Protein AF-A0A935IE30-F1 (afdb_monomer_lite)

Radius of gyration: 13.79 Å; chains: 1; bounding box: 37×31×35 Å

pLDDT: mean 87.95, std 10.53, range [46.62, 97.88]

Sequence (93 aa):
MRLAFVTGMASVPWAACEELWAETARRARAAGHDVLASVYAWTPQAAPLQALADSGIGIARRPRSRLLRRSRVLMPLVDAFAPLREFAPTRCA

Secondary structure (DSSP, 8-state):
-EEEEE----SSS--HHHHHHHHHHHHHHHTT-EEEEEEE--SSPPHHHHHHHHTT-EEEEE---HHHHH-TTHHHHTTTTHHHHHHSPPPP-

Structure (mmCIF, N/CA/C/O backbone):
data_AF-A0A935IE30-F1
#
_entry.id   AF-A0A935IE30-F1
#
loop_
_atom_site.group_PDB
_atom_site.id
_atom_site.type_symbol
_atom_site.label_atom_id
_atom_site.label_alt_id
_atom_site.label_comp_id
_atom_site.label_asym_id
_atom_site.label_entity_id
_atom_site.label_seq_id
_atom_site.pdbx_PDB_ins_code
_atom_site.Cartn_x
_atom_site.Cartn_y
_atom_site.Cartn_z
_atom_site.occupancy
_atom_site.B_iso_or_equiv
_atom_site.auth_seq_id
_atom_site.auth_comp_id
_atom_site.auth_asym_id
_atom_site.auth_atom_id
_atom_site.pdbx_PDB_model_num
ATOM 1 N N . MET A 1 1 ? -12.487 -0.503 10.687 1.00 92.75 1 MET A N 1
ATOM 2 C CA . MET A 1 1 ? -12.987 -1.181 9.462 1.00 92.75 1 MET A CA 1
ATOM 3 C C . MET A 1 1 ? -11.799 -1.706 8.665 1.00 92.75 1 MET A C 1
ATOM 5 O O . MET A 1 1 ? -10.680 -1.335 8.994 1.00 92.75 1 MET A O 1
ATOM 9 N N . ARG A 1 2 ? -12.026 -2.546 7.648 1.00 93.62 2 ARG A N 1
ATOM 10 C CA . ARG A 1 2 ? -10.986 -2.984 6.704 1.00 93.62 2 ARG A CA 1
ATOM 11 C C . ARG A 1 2 ? -11.117 -2.199 5.400 1.00 93.62 2 ARG A C 1
ATOM 13 O O . ARG A 1 2 ? -12.189 -2.210 4.800 1.00 93.62 2 ARG A O 1
ATOM 20 N N . LEU A 1 3 ? -10.060 -1.506 4.984 1.00 95.25 3 LEU A N 1
ATOM 21 C CA . LEU A 1 3 ? -10.043 -0.649 3.794 1.00 95.25 3 LEU A CA 1
ATOM 22 C C . LEU A 1 3 ? -8.924 -1.073 2.841 1.00 95.25 3 LEU A C 1
ATOM 24 O O . LEU A 1 3 ? -7.767 -1.173 3.243 1.00 95.25 3 LEU A O 1
ATOM 28 N N . ALA A 1 4 ? -9.269 -1.321 1.578 1.00 95.81 4 ALA A N 1
ATOM 29 C CA . ALA A 1 4 ? -8.310 -1.721 0.556 1.00 95.81 4 ALA A CA 1
ATOM 30 C C . ALA A 1 4 ? -8.202 -0.661 -0.547 1.00 95.81 4 ALA A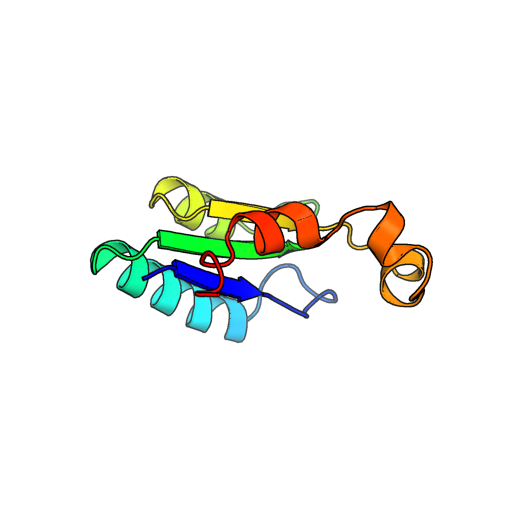 C 1
ATOM 32 O O . ALA A 1 4 ? -9.196 -0.331 -1.193 1.00 95.81 4 ALA A O 1
ATOM 33 N N . PHE A 1 5 ? -6.988 -0.177 -0.801 1.00 95.94 5 PHE A N 1
ATOM 34 C CA . PHE A 1 5 ? -6.671 0.695 -1.932 1.00 95.94 5 PHE A CA 1
ATOM 35 C C . PHE A 1 5 ? -6.028 -0.131 -3.041 1.00 95.94 5 PHE A C 1
ATOM 37 O O . PHE A 1 5 ? -5.026 -0.807 -2.821 1.00 95.94 5 PHE A O 1
ATOM 44 N N . VAL A 1 6 ? -6.596 -0.100 -4.245 1.00 94.44 6 VAL A N 1
ATOM 45 C CA . VAL A 1 6 ? -6.130 -0.915 -5.373 1.00 94.44 6 VAL A CA 1
ATOM 46 C C . VAL A 1 6 ? -5.765 0.007 -6.526 1.00 94.44 6 VAL A C 1
ATOM 48 O O . VAL A 1 6 ? -6.648 0.570 -7.167 1.00 94.44 6 VAL A O 1
ATOM 51 N N . THR A 1 7 ? -4.472 0.144 -6.832 1.00 91.19 7 THR A N 1
ATOM 52 C CA . THR A 1 7 ? -4.071 0.899 -8.029 1.00 91.19 7 THR A CA 1
ATOM 53 C C . THR A 1 7 ? -4.227 0.038 -9.281 1.00 91.19 7 THR A C 1
ATOM 55 O O . THR A 1 7 ? -3.756 -1.104 -9.355 1.00 91.19 7 THR A O 1
ATOM 58 N N . GLY A 1 8 ? -4.908 0.590 -10.284 1.00 87.88 8 GLY A N 1
ATOM 59 C CA . GLY A 1 8 ? -4.950 0.052 -11.643 1.00 87.88 8 GLY A CA 1
ATOM 60 C C . GLY A 1 8 ? -3.786 0.535 -12.514 1.00 87.88 8 GLY A C 1
ATOM 61 O O . GLY A 1 8 ? -3.589 0.007 -13.616 1.00 87.88 8 GLY A O 1
ATOM 62 N N . MET A 1 9 ? -3.003 1.502 -12.026 1.00 84.69 9 MET A N 1
ATOM 63 C CA . MET A 1 9 ? -1.957 2.177 -12.780 1.00 84.69 9 MET A CA 1
ATOM 64 C C . MET A 1 9 ? -0.725 1.290 -12.930 1.00 84.69 9 MET A C 1
ATOM 66 O O . MET A 1 9 ? -0.102 0.876 -11.961 1.00 84.69 9 MET A O 1
ATOM 70 N N . ALA A 1 10 ? -0.375 0.985 -14.175 1.00 86.00 10 ALA A N 1
ATOM 71 C CA . ALA A 1 10 ? 0.747 0.103 -14.502 1.00 86.00 10 ALA A CA 1
ATOM 72 C C . ALA A 1 10 ? 1.762 0.738 -15.465 1.00 86.00 10 ALA A C 1
ATOM 74 O O . ALA A 1 10 ? 2.705 0.065 -15.883 1.00 86.00 10 ALA A O 1
ATOM 75 N N . SER A 1 11 ? 1.544 1.998 -15.851 1.00 86.38 11 SER A N 1
ATOM 76 C CA . SER A 1 11 ? 2.419 2.774 -16.736 1.00 86.38 11 SER A CA 1
ATOM 77 C C . SER A 1 11 ? 3.545 3.469 -15.978 1.00 86.38 11 SER A C 1
ATOM 79 O O . SER A 1 11 ? 4.658 3.518 -16.492 1.00 86.38 11 SER A O 1
ATOM 81 N N . VAL A 1 12 ? 3.281 3.936 -14.755 1.00 88.38 12 VAL A N 1
ATOM 82 C CA . VAL A 1 12 ? 4.259 4.589 -13.875 1.00 88.38 12 VAL A CA 1
ATOM 83 C C . VAL A 1 12 ? 4.174 4.021 -12.451 1.00 88.38 12 VAL A C 1
ATOM 85 O O . VAL A 1 12 ? 3.111 3.528 -12.065 1.00 88.38 12 VAL A O 1
ATOM 88 N N . PRO A 1 13 ? 5.279 4.041 -11.681 1.00 88.94 13 PRO A N 1
ATOM 89 C CA . PRO A 1 13 ? 5.321 3.477 -10.331 1.00 88.94 13 PRO A CA 1
ATOM 90 C C . PRO A 1 13 ? 4.539 4.285 -9.291 1.00 88.94 13 PRO A C 1
ATOM 92 O O . PRO A 1 13 ? 4.157 3.724 -8.265 1.00 88.94 13 PRO A O 1
ATOM 95 N N . TRP A 1 14 ? 4.325 5.579 -9.541 1.00 93.50 14 TRP A N 1
ATOM 96 C CA . TRP A 1 14 ? 3.670 6.505 -8.624 1.00 93.50 14 TRP A CA 1
ATOM 97 C C . TRP A 1 14 ? 3.181 7.750 -9.377 1.00 93.50 14 TRP A C 1
ATOM 99 O O . TRP A 1 14 ? 3.896 8.237 -10.256 1.00 93.50 14 TRP A O 1
ATOM 109 N N . ALA A 1 15 ? 1.991 8.260 -9.058 1.00 92.00 15 ALA A N 1
ATOM 110 C CA . ALA A 1 15 ? 1.434 9.480 -9.642 1.00 92.00 15 ALA A CA 1
ATOM 111 C C . ALA A 1 15 ? 0.560 10.246 -8.632 1.00 92.00 15 ALA A C 1
ATOM 113 O O . ALA A 1 15 ? 0.441 9.871 -7.469 1.00 92.00 15 ALA A O 1
ATOM 114 N N . ALA A 1 16 ? -0.073 11.335 -9.078 1.00 92.88 16 ALA A N 1
ATOM 115 C CA . ALA A 1 16 ? -0.872 12.201 -8.211 1.00 92.88 16 ALA A CA 1
ATOM 116 C C . ALA A 1 16 ? -2.041 11.472 -7.520 1.00 92.88 16 ALA A C 1
ATOM 118 O O . ALA A 1 16 ? -2.350 11.764 -6.368 1.00 92.88 16 ALA A O 1
ATOM 119 N N . CYS A 1 17 ? -2.685 10.500 -8.177 1.00 93.50 17 CYS A N 1
ATOM 120 C CA . CYS A 1 17 ? -3.720 9.708 -7.509 1.00 93.50 17 CYS A CA 1
ATOM 121 C C . CYS A 1 17 ? -3.145 8.777 -6.438 1.00 93.50 17 CYS A C 1
ATOM 123 O O . CYS A 1 17 ? -3.822 8.531 -5.440 1.00 93.50 17 CYS A O 1
ATOM 125 N N . GLU A 1 18 ? -1.911 8.294 -6.611 1.00 95.62 18 GLU A N 1
ATOM 126 C CA . GLU A 1 18 ? -1.199 7.543 -5.584 1.00 95.62 18 GLU A CA 1
ATOM 127 C C . GLU A 1 18 ? -0.915 8.378 -4.342 1.00 95.62 18 GLU A C 1
ATOM 129 O O . GLU A 1 18 ? -1.164 7.899 -3.238 1.00 95.62 18 GLU A O 1
ATOM 134 N N . GLU A 1 19 ? -0.531 9.644 -4.505 1.00 96.06 19 GLU A N 1
ATOM 135 C CA . GLU A 1 19 ? -0.387 10.572 -3.375 1.00 96.06 19 GLU A CA 1
ATOM 136 C C . GLU A 1 19 ? -1.702 10.750 -2.601 1.00 96.06 19 GLU A C 1
ATOM 138 O O . GLU A 1 19 ? -1.735 10.669 -1.369 1.00 96.06 19 GLU A O 1
ATOM 143 N N . LEU A 1 20 ? -2.815 10.934 -3.320 1.00 96.25 20 LEU A N 1
ATOM 144 C CA . LEU A 1 20 ? -4.128 11.152 -2.707 1.00 96.25 20 LEU A CA 1
ATOM 145 C C . LEU A 1 20 ? -4.607 9.941 -1.901 1.00 96.25 20 LEU A C 1
ATOM 147 O O . LEU A 1 20 ? -5.065 10.089 -0.760 1.00 96.25 20 LEU A O 1
ATOM 151 N N . TRP A 1 21 ? -4.509 8.733 -2.466 1.00 96.25 21 TRP A N 1
ATOM 152 C CA . TRP A 1 21 ? -4.926 7.549 -1.721 1.00 96.25 21 TRP A CA 1
ATOM 153 C C . TRP A 1 21 ? -3.933 7.200 -0.611 1.00 96.25 21 TRP A C 1
ATOM 155 O O . TRP A 1 21 ? -4.371 6.716 0.428 1.00 96.25 21 TRP A O 1
ATOM 165 N N . ALA A 1 22 ? -2.638 7.495 -0.764 1.00 97.25 22 ALA A N 1
ATOM 166 C CA . ALA A 1 22 ? -1.632 7.278 0.276 1.00 97.25 22 ALA A CA 1
ATOM 167 C C . ALA A 1 22 ? -1.890 8.137 1.523 1.00 97.25 22 ALA A C 1
ATOM 169 O O . ALA A 1 22 ? -1.845 7.631 2.645 1.00 97.25 22 ALA A O 1
ATOM 170 N N . GLU A 1 23 ? -2.214 9.420 1.344 1.00 97.50 23 GLU A N 1
ATOM 171 C CA . GLU A 1 23 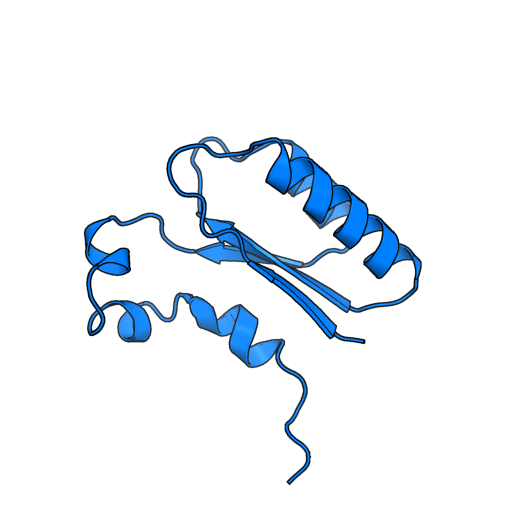? -2.639 10.299 2.442 1.00 97.50 23 GLU A CA 1
ATOM 172 C C . GLU A 1 23 ? -3.918 9.773 3.105 1.00 97.50 23 GLU A C 1
ATOM 174 O O . GLU A 1 23 ? -4.000 9.673 4.331 1.00 97.50 23 GLU A O 1
ATOM 179 N N . THR A 1 24 ? -4.901 9.364 2.301 1.00 97.56 24 THR A N 1
ATOM 180 C CA . THR A 1 24 ? -6.155 8.796 2.816 1.00 97.56 24 THR A CA 1
ATOM 181 C C . THR A 1 24 ? -5.907 7.504 3.603 1.00 97.56 24 THR A C 1
ATOM 183 O O . THR A 1 24 ? -6.482 7.312 4.674 1.00 97.56 24 THR A O 1
ATOM 186 N N . ALA A 1 25 ? -5.014 6.639 3.121 1.00 97.88 25 ALA A N 1
ATOM 187 C CA . ALA A 1 25 ? -4.624 5.397 3.775 1.00 97.88 25 ALA A CA 1
ATOM 188 C C . ALA A 1 25 ? -3.948 5.655 5.128 1.00 97.88 25 ALA A C 1
ATOM 190 O O . ALA A 1 25 ? -4.287 4.994 6.111 1.00 97.88 25 ALA A O 1
ATOM 191 N N . ARG A 1 26 ? -3.063 6.659 5.208 1.00 97.81 26 ARG A N 1
ATOM 192 C CA . ARG A 1 26 ? -2.449 7.089 6.475 1.00 97.81 26 ARG A CA 1
ATOM 193 C C . ARG A 1 26 ? -3.493 7.579 7.472 1.00 97.81 26 ARG A C 1
ATOM 195 O O . ARG A 1 26 ? -3.484 7.138 8.618 1.00 97.81 26 ARG A O 1
ATOM 202 N N . ARG A 1 27 ? -4.434 8.424 7.039 1.00 97.81 27 ARG A N 1
ATOM 203 C CA . ARG A 1 27 ? -5.530 8.905 7.902 1.00 97.81 27 ARG A CA 1
ATOM 204 C C . ARG A 1 27 ? -6.422 7.768 8.387 1.00 97.81 27 ARG A C 1
ATOM 206 O O . ARG A 1 27 ? -6.741 7.707 9.569 1.00 97.81 27 ARG A O 1
ATOM 213 N N . ALA A 1 28 ? -6.779 6.845 7.499 1.00 97.44 28 ALA A N 1
ATOM 214 C CA . ALA A 1 28 ? -7.556 5.666 7.855 1.00 97.44 28 ALA A CA 1
ATOM 215 C C . ALA A 1 28 ? -6.824 4.789 8.881 1.00 97.44 28 ALA A C 1
ATOM 217 O O . ALA A 1 28 ? -7.432 4.351 9.858 1.00 97.44 28 ALA A O 1
ATOM 218 N N . ARG A 1 29 ? -5.516 4.572 8.698 1.00 97.69 29 ARG A N 1
ATOM 219 C CA . ARG A 1 29 ? -4.704 3.807 9.648 1.00 97.69 29 ARG A CA 1
ATOM 220 C C . ARG A 1 29 ? -4.626 4.501 11.008 1.00 97.69 29 ARG A C 1
ATOM 222 O O . ARG A 1 29 ? -4.840 3.847 12.025 1.00 97.69 29 ARG A O 1
ATOM 229 N N . ALA A 1 30 ? -4.404 5.815 11.026 1.00 97.12 30 ALA A N 1
ATOM 230 C CA . ALA A 1 30 ? -4.393 6.623 12.248 1.00 97.12 30 ALA A CA 1
ATOM 231 C C . ALA A 1 30 ? -5.747 6.617 12.984 1.00 97.12 30 ALA A C 1
ATOM 233 O O . ALA A 1 30 ? -5.781 6.651 14.209 1.00 97.12 30 ALA A O 1
ATOM 234 N N . ALA A 1 31 ? -6.860 6.497 12.254 1.00 97.31 31 ALA A N 1
ATOM 235 C CA . ALA A 1 31 ? -8.202 6.337 12.816 1.00 97.31 31 ALA A CA 1
ATOM 236 C C . ALA A 1 31 ? -8.502 4.909 13.334 1.00 97.31 31 ALA A C 1
ATOM 238 O O . ALA A 1 31 ? -9.649 4.592 13.652 1.00 97.31 31 ALA A O 1
ATOM 239 N N . GLY A 1 32 ? -7.504 4.020 13.393 1.00 97.06 32 GLY A N 1
ATOM 240 C CA . GLY A 1 32 ? -7.656 2.654 13.903 1.00 97.06 32 GLY A CA 1
ATOM 241 C C . GLY A 1 32 ? -8.298 1.683 12.910 1.00 97.06 32 GLY A C 1
ATOM 242 O O . GLY A 1 32 ? -8.869 0.668 13.308 1.00 97.06 32 GLY A O 1
ATOM 243 N N . HIS A 1 33 ? -8.271 1.984 11.609 1.00 96.06 33 HIS A N 1
ATOM 244 C CA . HIS A 1 33 ? -8.685 1.028 10.585 1.00 96.06 33 HIS A CA 1
ATOM 245 C C . HIS A 1 33 ? -7.527 0.109 10.174 1.00 96.06 33 HIS A C 1
ATOM 247 O O . HIS A 1 33 ? -6.351 0.486 10.199 1.00 96.06 33 HIS A O 1
ATOM 253 N N . ASP A 1 34 ? -7.872 -1.103 9.749 1.00 95.94 34 ASP A N 1
ATOM 254 C CA . ASP A 1 34 ? -6.943 -1.970 9.038 1.00 95.94 34 ASP A CA 1
ATOM 255 C C . ASP A 1 34 ? -6.929 -1.546 7.579 1.00 95.94 34 ASP A C 1
ATOM 257 O O . ASP A 1 34 ? -7.984 -1.385 6.956 1.00 95.94 34 ASP A O 1
ATOM 261 N N . VAL A 1 35 ? -5.732 -1.340 7.038 1.00 97.44 35 VAL A N 1
ATOM 262 C CA . VAL A 1 35 ? -5.550 -0.785 5.699 1.00 97.44 35 VAL A CA 1
ATOM 263 C C . VAL A 1 35 ? -4.586 -1.655 4.909 1.00 97.44 35 VAL A C 1
ATOM 265 O O . VAL A 1 35 ? -3.506 -2.000 5.391 1.00 97.44 35 VAL A O 1
ATOM 268 N N . LEU A 1 36 ? -4.975 -1.976 3.678 1.00 97.38 36 LEU A N 1
ATOM 269 C CA . LEU A 1 36 ? -4.170 -2.717 2.716 1.00 97.38 36 LEU A CA 1
ATOM 270 C C . LEU A 1 36 ? -4.060 -1.909 1.418 1.00 97.38 36 LEU A C 1
ATOM 272 O O . LEU A 1 36 ? -5.068 -1.515 0.836 1.00 97.38 36 LEU A O 1
ATOM 276 N N . ALA A 1 37 ? -2.847 -1.692 0.924 1.00 96.62 37 ALA A N 1
ATOM 277 C CA . ALA A 1 37 ? -2.605 -1.156 -0.408 1.00 96.62 37 ALA A CA 1
ATOM 278 C C . ALA A 1 37 ? -2.147 -2.283 -1.335 1.00 96.62 37 ALA A C 1
ATOM 280 O O . ALA A 1 37 ? -1.148 -2.956 -1.086 1.00 96.62 37 ALA A O 1
ATOM 281 N N . SER A 1 38 ? -2.877 -2.497 -2.424 1.00 95.25 38 SER A N 1
ATOM 282 C CA . SER A 1 38 ? -2.551 -3.482 -3.443 1.00 95.25 38 SER A CA 1
ATOM 283 C C . SER A 1 38 ? -2.024 -2.769 -4.688 1.00 95.25 38 SER A C 1
ATOM 285 O O . SER A 1 38 ? -2.776 -2.121 -5.428 1.00 95.25 38 SER A O 1
ATOM 287 N N . VAL A 1 39 ? -0.724 -2.907 -4.936 1.00 94.19 39 VAL A N 1
ATOM 288 C CA . VAL A 1 39 ? 0.039 -2.185 -5.968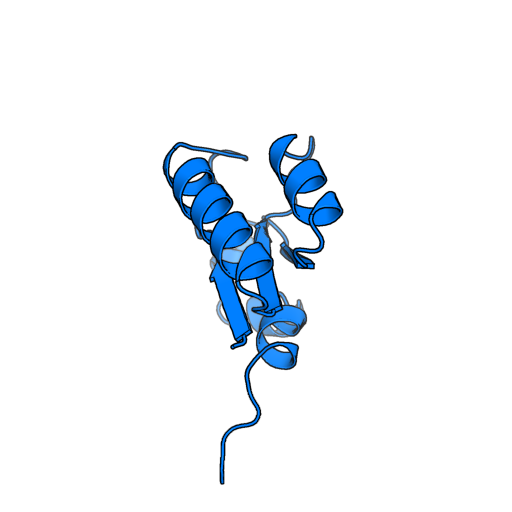 1.00 94.19 39 VAL A CA 1
ATOM 289 C C . VAL A 1 39 ? 0.763 -3.156 -6.892 1.00 94.19 39 VAL A C 1
ATOM 291 O O . VAL A 1 39 ? 0.909 -4.334 -6.574 1.00 94.19 39 VAL A O 1
ATOM 294 N N . TYR A 1 40 ? 1.219 -2.702 -8.059 1.00 92.56 40 TYR A N 1
ATOM 295 C CA . TYR A 1 40 ? 2.082 -3.542 -8.891 1.00 92.56 40 TYR A CA 1
ATOM 296 C C . TYR A 1 40 ? 3.505 -3.605 -8.326 1.00 92.56 40 TYR A C 1
ATOM 298 O O . TYR A 1 40 ? 4.005 -2.639 -7.752 1.00 92.56 40 TYR A O 1
ATOM 306 N N . ALA A 1 41 ? 4.167 -4.743 -8.518 1.00 90.25 41 ALA A N 1
ATOM 307 C CA . ALA A 1 41 ? 5.583 -4.914 -8.240 1.00 90.25 41 ALA A CA 1
ATOM 308 C C . ALA A 1 41 ? 6.398 -4.113 -9.269 1.00 90.25 41 ALA A C 1
ATOM 310 O O . ALA A 1 41 ? 6.502 -4.497 -10.438 1.00 90.25 41 ALA A O 1
ATOM 311 N N . TRP A 1 42 ? 6.927 -2.975 -8.827 1.00 90.00 42 TRP A N 1
ATOM 312 C CA . TRP A 1 42 ? 7.827 -2.121 -9.593 1.00 90.00 42 TRP A CA 1
ATOM 313 C C . TRP A 1 42 ? 9.277 -2.350 -9.176 1.00 90.00 42 TRP A C 1
ATOM 315 O O . TRP A 1 42 ? 9.568 -2.578 -8.002 1.00 90.00 42 TRP A O 1
ATOM 325 N N . THR A 1 43 ? 10.181 -2.252 -10.147 1.00 88.31 43 THR A N 1
ATOM 326 C CA . THR A 1 43 ? 11.629 -2.246 -9.931 1.00 88.31 43 THR A CA 1
ATOM 327 C C . THR A 1 43 ? 12.197 -1.058 -10.713 1.00 88.31 43 THR A C 1
ATOM 329 O O . THR A 1 43 ? 12.083 -1.066 -11.940 1.00 88.31 43 THR A O 1
ATOM 332 N N . PRO A 1 44 ? 12.751 -0.027 -10.047 1.00 87.50 44 PRO A N 1
ATOM 333 C CA . PRO A 1 44 ? 12.831 0.144 -8.591 1.00 87.50 44 PRO A CA 1
ATOM 334 C C . PRO A 1 44 ? 11.455 0.370 -7.932 1.00 87.50 44 PRO A C 1
ATOM 336 O O . PRO A 1 44 ? 10.491 0.766 -8.589 1.00 87.50 44 PRO A O 1
ATOM 339 N N . GLN A 1 45 ? 11.359 0.096 -6.628 1.00 87.69 45 GLN A N 1
ATOM 340 C CA . GLN A 1 45 ? 10.149 0.365 -5.845 1.00 87.69 45 GLN A CA 1
ATOM 341 C C . GLN A 1 45 ? 9.949 1.879 -5.669 1.00 87.69 45 GLN A C 1
ATOM 343 O O . GLN A 1 45 ? 10.912 2.614 -5.467 1.00 87.69 45 GLN A O 1
ATOM 348 N N . ALA A 1 46 ? 8.695 2.343 -5.692 1.00 89.06 46 ALA A N 1
ATOM 349 C CA . ALA A 1 46 ? 8.369 3.725 -5.348 1.00 89.06 46 ALA A CA 1
ATOM 350 C C . ALA A 1 46 ? 8.685 4.000 -3.867 1.00 89.06 46 ALA A C 1
ATOM 352 O O . ALA A 1 46 ? 8.187 3.292 -2.989 1.00 89.06 46 ALA A O 1
ATOM 353 N N . ALA A 1 47 ? 9.477 5.039 -3.589 1.00 90.00 47 ALA A N 1
ATOM 354 C CA . ALA A 1 47 ? 9.889 5.398 -2.230 1.00 90.00 47 ALA A CA 1
ATOM 355 C C . ALA A 1 47 ? 8.714 5.543 -1.231 1.00 90.00 47 ALA A C 1
ATOM 357 O O . ALA A 1 47 ? 8.823 4.997 -0.130 1.00 90.00 47 ALA A O 1
ATOM 358 N N . PRO A 1 48 ? 7.559 6.147 -1.596 1.00 94.19 48 PRO A N 1
ATOM 359 C CA . PRO A 1 48 ? 6.431 6.288 -0.669 1.00 94.19 48 PRO A CA 1
ATOM 360 C C . PRO A 1 48 ? 5.848 4.962 -0.164 1.00 94.19 48 PRO A C 1
ATOM 362 O O . PRO A 1 48 ? 5.281 4.917 0.924 1.00 94.19 48 PRO A O 1
ATOM 365 N N . LEU A 1 49 ? 6.007 3.859 -0.906 1.00 94.44 49 LEU A N 1
ATOM 366 C CA . LEU A 1 49 ? 5.491 2.553 -0.480 1.00 94.44 49 LEU A CA 1
ATOM 367 C C . LEU A 1 49 ? 6.188 2.024 0.773 1.00 94.44 49 LEU A C 1
ATOM 369 O O . LEU A 1 49 ? 5.546 1.329 1.558 1.00 94.44 49 LEU A O 1
ATOM 373 N N . GLN A 1 50 ? 7.472 2.343 0.963 1.00 93.56 50 GLN A N 1
ATOM 374 C CA . GLN A 1 50 ? 8.182 1.937 2.173 1.00 93.56 50 GLN A CA 1
ATOM 375 C C . GLN A 1 50 ? 7.659 2.716 3.381 1.00 93.56 50 GLN A C 1
ATOM 377 O O . GLN A 1 50 ? 7.262 2.105 4.363 1.00 93.56 50 GLN A O 1
ATOM 382 N N . ALA A 1 51 ? 7.515 4.039 3.254 1.00 94.44 51 ALA A N 1
ATOM 383 C CA . ALA A 1 51 ? 6.953 4.877 4.312 1.00 94.44 51 ALA A CA 1
ATOM 384 C C . ALA A 1 51 ? 5.522 4.459 4.707 1.00 94.44 51 ALA A C 1
ATOM 386 O O . ALA A 1 51 ? 5.159 4.492 5.882 1.00 94.44 51 ALA A O 1
ATOM 387 N N . LEU A 1 52 ? 4.701 4.024 3.741 1.00 95.81 52 LEU A N 1
ATOM 388 C CA . LEU A 1 52 ? 3.378 3.467 4.034 1.00 95.81 52 LEU A CA 1
ATOM 389 C C . LEU A 1 52 ? 3.473 2.150 4.815 1.00 95.81 52 LEU A C 1
ATOM 391 O O . LEU A 1 52 ? 2.763 1.993 5.810 1.00 95.81 52 LEU A O 1
ATOM 395 N N . ALA A 1 53 ? 4.356 1.234 4.409 1.00 95.94 53 ALA A N 1
ATOM 396 C CA . ALA A 1 53 ? 4.582 -0.015 5.135 1.00 95.94 53 ALA A CA 1
ATOM 397 C C . ALA A 1 53 ? 5.037 0.242 6.581 1.00 95.94 53 ALA A C 1
ATOM 399 O O . ALA A 1 53 ? 4.481 -0.340 7.512 1.00 95.94 53 ALA A O 1
ATOM 400 N N . ASP A 1 54 ? 5.967 1.180 6.769 1.00 95.25 54 ASP A N 1
ATOM 401 C CA . ASP A 1 54 ? 6.501 1.563 8.080 1.00 95.25 54 ASP A CA 1
ATOM 402 C C . ASP A 1 54 ? 5.421 2.192 8.982 1.00 95.25 54 ASP A C 1
ATOM 404 O O . ASP A 1 54 ? 5.465 2.055 10.202 1.00 95.25 54 ASP A O 1
ATOM 408 N N . SER A 1 55 ? 4.387 2.811 8.395 1.00 94.44 55 SER A N 1
ATOM 409 C CA . SER A 1 55 ? 3.206 3.311 9.122 1.00 94.44 55 SER A CA 1
ATOM 410 C C . SER A 1 55 ? 2.189 2.219 9.506 1.00 94.44 55 SER A C 1
ATOM 412 O O . SER A 1 55 ? 1.110 2.511 10.029 1.00 94.44 55 SER A O 1
ATOM 414 N N . GLY A 1 56 ? 2.511 0.947 9.250 1.00 95.38 56 GLY A N 1
ATOM 415 C CA . GLY A 1 56 ? 1.672 -0.205 9.578 1.00 95.38 56 GLY A CA 1
ATOM 416 C C . GLY A 1 56 ? 0.555 -0.479 8.568 1.00 95.38 56 GLY A C 1
ATOM 417 O O . GLY A 1 56 ? -0.409 -1.166 8.908 1.00 95.38 56 GLY A O 1
ATOM 418 N N . ILE A 1 57 ? 0.655 0.059 7.349 1.00 97.44 57 ILE A N 1
ATOM 419 C CA . ILE A 1 57 ? -0.252 -0.259 6.239 1.00 97.44 57 ILE A CA 1
ATOM 420 C C . ILE A 1 57 ? 0.279 -1.502 5.519 1.00 97.44 57 ILE A C 1
ATOM 422 O O . ILE A 1 57 ? 1.436 -1.544 5.105 1.00 97.44 57 ILE A O 1
ATOM 426 N N . GLY A 1 58 ? -0.566 -2.514 5.321 1.00 96.50 58 GLY A N 1
ATO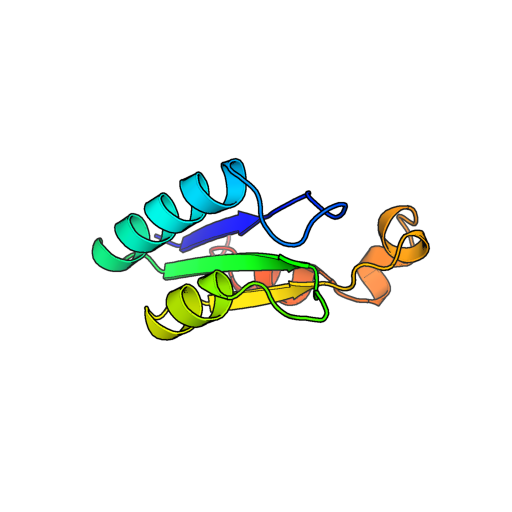M 427 C CA . GLY A 1 58 ? -0.177 -3.703 4.564 1.00 96.50 58 GLY A CA 1
ATOM 428 C C . GLY A 1 58 ? 0.066 -3.365 3.091 1.00 96.50 58 GLY A C 1
ATOM 429 O O . GLY A 1 58 ? -0.743 -2.668 2.481 1.00 96.50 58 GLY A O 1
ATOM 430 N N . ILE A 1 59 ? 1.138 -3.888 2.488 1.00 96.12 59 ILE A N 1
ATOM 431 C CA . ILE A 1 59 ? 1.443 -3.691 1.061 1.00 96.12 59 ILE A CA 1
ATOM 432 C C . ILE A 1 59 ? 1.405 -5.034 0.325 1.00 96.12 59 ILE A C 1
ATOM 434 O O . ILE A 1 59 ? 2.326 -5.844 0.429 1.00 96.12 59 ILE A O 1
ATOM 438 N N . ALA A 1 60 ? 0.363 -5.254 -0.475 1.00 94.75 60 ALA A N 1
ATOM 439 C CA . ALA A 1 60 ? 0.250 -6.398 -1.375 1.00 94.75 60 ALA A CA 1
ATOM 440 C C . ALA A 1 60 ? 0.801 -6.038 -2.761 1.00 94.75 60 ALA A C 1
ATOM 442 O O . ALA A 1 60 ? 0.303 -5.127 -3.425 1.00 94.75 60 ALA A O 1
ATOM 443 N N . ARG A 1 61 ? 1.815 -6.769 -3.228 1.00 92.19 61 ARG A N 1
ATOM 444 C CA . ARG A 1 61 ? 2.438 -6.535 -4.538 1.00 92.19 61 ARG A CA 1
ATOM 445 C C . ARG A 1 61 ? 1.918 -7.537 -5.566 1.00 92.19 61 ARG A C 1
ATOM 447 O O . ARG A 1 61 ? 1.934 -8.738 -5.325 1.00 92.19 61 ARG A O 1
ATOM 454 N N . ARG A 1 62 ? 1.489 -7.042 -6.727 1.00 90.38 62 ARG A N 1
ATOM 455 C CA . ARG A 1 62 ? 0.952 -7.848 -7.833 1.00 90.38 62 ARG A CA 1
ATOM 456 C C . ARG A 1 62 ? 1.886 -7.847 -9.041 1.00 90.38 62 ARG A C 1
ATOM 458 O O . ARG A 1 62 ? 2.495 -6.817 -9.336 1.00 90.38 62 ARG A O 1
ATOM 465 N N . PRO A 1 63 ? 1.963 -8.940 -9.813 1.00 87.94 63 PRO A N 1
ATOM 466 C CA . PRO A 1 63 ? 2.779 -8.973 -11.020 1.00 87.94 63 PRO A CA 1
ATOM 467 C C . PRO A 1 63 ? 2.294 -7.956 -12.069 1.00 87.94 63 PRO A C 1
ATOM 469 O O . PRO A 1 63 ? 1.100 -7.823 -12.337 1.00 87.94 63 PRO A O 1
ATOM 472 N N . ARG A 1 64 ? 3.239 -7.252 -12.711 1.00 86.50 64 ARG A N 1
ATOM 473 C CA . ARG A 1 64 ? 2.983 -6.241 -13.763 1.00 86.50 64 ARG A CA 1
ATOM 474 C C . ARG A 1 64 ? 2.933 -6.832 -15.184 1.00 86.50 64 ARG A C 1
ATOM 476 O O . ARG A 1 64 ? 2.976 -6.098 -16.167 1.00 86.50 64 ARG A O 1
ATOM 483 N N . SER A 1 65 ? 2.864 -8.154 -15.337 1.00 82.50 65 SER A N 1
ATOM 484 C CA . SER A 1 65 ? 2.869 -8.789 -16.663 1.00 82.50 65 SER A CA 1
ATOM 485 C C . SER A 1 65 ? 1.663 -8.350 -17.501 1.00 82.50 65 SER A C 1
ATOM 487 O O . SER A 1 65 ? 0.507 -8.528 -17.111 1.00 82.50 65 SER A O 1
ATOM 489 N N . ARG A 1 66 ? 1.933 -7.796 -18.690 1.00 75.94 66 ARG A N 1
ATOM 490 C CA . ARG A 1 66 ? 0.899 -7.348 -19.639 1.00 75.94 66 ARG A CA 1
ATOM 491 C C . ARG A 1 66 ? 0.016 -8.507 -20.107 1.00 75.94 66 ARG A C 1
ATOM 493 O O . ARG A 1 66 ? -1.185 -8.318 -20.275 1.00 75.94 66 ARG A O 1
ATOM 500 N N . LEU A 1 67 ? 0.614 -9.687 -20.284 1.00 74.38 67 LEU A N 1
ATOM 501 C CA . LEU A 1 67 ? -0.079 -10.914 -20.679 1.00 74.38 67 LEU A CA 1
ATOM 502 C C . LEU A 1 67 ? -1.003 -11.405 -19.560 1.00 74.38 67 LEU A C 1
ATOM 504 O O . LEU A 1 67 ? -2.172 -11.683 -19.817 1.00 74.38 67 LEU A O 1
ATOM 508 N N . LEU A 1 68 ? -0.520 -11.414 -18.311 1.00 75.19 68 LEU A N 1
ATOM 509 C CA . LEU A 1 68 ? -1.331 -11.807 -17.153 1.00 75.19 68 LEU A CA 1
ATOM 510 C C . LEU A 1 68 ? -2.516 -10.858 -16.945 1.00 75.19 68 LEU A C 1
ATOM 512 O O . LEU A 1 68 ? -3.626 -11.309 -16.701 1.00 75.19 68 LEU A O 1
ATOM 516 N N . ARG A 1 69 ? -2.308 -9.546 -17.109 1.00 73.75 69 ARG A N 1
ATOM 517 C CA . ARG A 1 69 ? -3.370 -8.537 -16.946 1.00 73.75 69 ARG A CA 1
ATOM 518 C C . ARG A 1 69 ? -4.452 -8.593 -18.025 1.00 73.75 69 ARG A C 1
ATOM 520 O O . ARG A 1 69 ? -5.572 -8.169 -17.768 1.00 73.75 69 ARG A O 1
ATOM 527 N N . ARG A 1 70 ? -4.119 -9.060 -19.234 1.00 74.31 70 ARG A N 1
ATOM 528 C CA . ARG A 1 70 ? -5.081 -9.219 -20.340 1.00 74.31 70 ARG A CA 1
ATOM 529 C C . ARG A 1 70 ? -5.786 -10.572 -20.333 1.00 74.31 70 ARG A C 1
ATOM 531 O O . ARG A 1 70 ? -6.834 -10.707 -20.955 1.00 74.31 70 ARG A O 1
ATOM 538 N N . SER A 1 71 ? -5.226 -11.564 -19.649 1.00 72.50 71 SER A N 1
ATOM 539 C CA . SER A 1 71 ? -5.779 -12.911 -19.616 1.00 72.50 71 SER A CA 1
ATOM 540 C C . SER A 1 71 ? -6.728 -13.085 -18.437 1.00 72.50 71 SER A C 1
ATOM 542 O O . SER A 1 71 ? -6.312 -13.057 -17.284 1.00 72.50 71 SER A O 1
ATOM 544 N N . ARG A 1 72 ? -8.006 -13.355 -18.723 1.00 69.56 72 ARG A N 1
ATOM 545 C CA . ARG A 1 72 ? -8.994 -13.735 -17.695 1.00 69.56 72 ARG A CA 1
ATOM 546 C C . ARG A 1 72 ? -8.724 -15.125 -17.105 1.00 69.56 72 ARG A C 1
ATOM 548 O O . ARG A 1 72 ? -9.228 -15.425 -16.031 1.00 69.56 72 ARG A O 1
ATOM 555 N N . VAL A 1 73 ? -7.931 -15.947 -17.798 1.00 72.31 73 VAL A N 1
ATOM 556 C CA . VAL A 1 73 ? -7.630 -17.340 -17.427 1.00 72.31 73 VAL A CA 1
ATOM 557 C C . VAL A 1 73 ? -6.357 -17.443 -16.587 1.00 72.31 73 VAL A C 1
ATOM 559 O O . VAL A 1 73 ? -6.313 -18.215 -15.639 1.00 72.31 73 VAL A O 1
ATOM 562 N N . LEU A 1 74 ? -5.325 -16.649 -16.896 1.00 70.12 74 LEU A N 1
ATOM 563 C CA . LEU A 1 74 ? -4.052 -16.699 -16.165 1.00 70.12 74 LEU A CA 1
ATOM 564 C C . LEU A 1 74 ? -4.080 -15.881 -14.870 1.00 70.12 74 LEU A C 1
ATOM 566 O O . LEU A 1 74 ? -3.337 -16.193 -13.947 1.00 70.12 74 LEU A O 1
ATOM 570 N N . MET A 1 75 ? -4.926 -14.850 -14.779 1.00 68.62 75 MET A N 1
ATOM 571 C CA . MET A 1 75 ? -5.011 -14.001 -13.584 1.00 68.62 75 MET A CA 1
ATOM 572 C C . MET A 1 75 ? -5.385 -14.759 -12.293 1.00 68.62 75 MET A C 1
ATOM 574 O O . MET A 1 75 ? -4.744 -14.506 -11.273 1.00 68.62 75 MET A O 1
ATOM 578 N N . PRO A 1 76 ? -6.372 -15.682 -12.310 1.00 67.38 76 PRO A N 1
ATOM 579 C CA . PRO A 1 76 ? -6.693 -16.526 -11.158 1.00 67.38 76 PRO A CA 1
ATOM 580 C C . PRO A 1 76 ? -5.563 -17.492 -10.790 1.00 67.38 76 PRO A C 1
ATOM 582 O O . PRO A 1 76 ? -5.353 -17.754 -9.613 1.00 67.38 76 PRO A O 1
ATOM 585 N N . LEU A 1 77 ? -4.823 -17.996 -11.785 1.00 68.19 77 LEU A N 1
ATOM 586 C CA . LEU A 1 77 ? -3.753 -18.982 -11.586 1.00 68.19 77 LEU A CA 1
ATOM 587 C C . LEU A 1 77 ? -2.525 -18.398 -10.884 1.00 68.19 77 LEU A C 1
ATOM 589 O O . LEU A 1 77 ? -1.843 -19.104 -10.153 1.00 68.19 77 LEU A O 1
ATOM 593 N N . VAL A 1 78 ? -2.248 -17.110 -11.087 1.00 71.56 78 VAL A N 1
ATOM 594 C CA . VAL A 1 78 ? -1.153 -16.406 -10.393 1.00 71.56 78 VAL A CA 1
ATOM 595 C C . VAL A 1 78 ? -1.580 -15.808 -9.056 1.00 71.56 78 VAL A C 1
ATOM 597 O O . VAL A 1 78 ? -0.822 -15.053 -8.454 1.00 71.56 78 VAL A O 1
ATOM 600 N N . ASP A 1 79 ? -2.824 -16.077 -8.661 1.00 75.00 79 ASP A N 1
ATOM 601 C CA . ASP A 1 79 ? -3.481 -15.602 -7.454 1.00 75.00 79 ASP A CA 1
ATOM 602 C C . ASP A 1 79 ? -3.174 -14.140 -7.089 1.00 75.00 79 ASP A C 1
ATOM 604 O O . ASP A 1 79 ? -2.938 -13.770 -5.939 1.00 75.00 79 ASP A O 1
ATOM 608 N N . ALA A 1 80 ? -3.170 -13.265 -8.102 1.00 76.94 80 ALA A N 1
ATOM 609 C CA . ALA A 1 80 ? -2.693 -11.889 -7.953 1.00 76.94 80 ALA A CA 1
ATOM 610 C C . ALA A 1 80 ? -3.501 -11.070 -6.928 1.00 76.94 80 ALA A C 1
ATOM 612 O O . ALA A 1 80 ? -3.080 -9.984 -6.537 1.00 76.94 80 ALA A O 1
ATOM 613 N N . PHE A 1 81 ? -4.665 -11.566 -6.510 1.00 83.88 81 PHE A N 1
ATOM 614 C CA . PHE A 1 81 ? -5.548 -10.915 -5.553 1.00 83.88 81 PHE A CA 1
ATOM 615 C C . PHE A 1 81 ? -5.790 -11.737 -4.280 1.00 83.88 81 PHE A C 1
ATOM 617 O O . PHE A 1 81 ? -6.641 -11.329 -3.491 1.00 83.88 81 PHE A O 1
ATOM 624 N N . ALA A 1 82 ? -5.046 -12.825 -4.032 1.00 86.19 82 ALA A N 1
ATOM 625 C CA . ALA A 1 82 ? -5.130 -13.587 -2.779 1.00 86.19 82 ALA A CA 1
ATOM 626 C C . ALA A 1 82 ? -5.110 -12.681 -1.535 1.00 86.19 82 ALA A C 1
ATOM 628 O O . ALA A 1 82 ? -6.066 -12.743 -0.758 1.00 86.19 82 ALA A O 1
ATOM 629 N N . PRO A 1 83 ? -4.154 -11.730 -1.413 1.00 87.12 83 PRO A N 1
ATOM 630 C CA . PRO A 1 83 ? -4.095 -10.849 -0.249 1.00 87.12 83 PRO A CA 1
ATOM 631 C C . PRO A 1 83 ? -5.344 -9.978 -0.078 1.00 87.12 83 PRO A C 1
ATOM 633 O O . PRO A 1 83 ? -5.750 -9.689 1.040 1.00 87.12 83 PRO A O 1
ATOM 636 N N . LEU A 1 84 ? -5.990 -9.563 -1.178 1.00 87.75 84 LEU A N 1
ATOM 637 C CA . LEU A 1 84 ? -7.242 -8.803 -1.099 1.00 87.75 84 LEU A CA 1
ATOM 638 C C . LEU A 1 84 ? -8.413 -9.679 -0.638 1.00 87.75 84 LEU A C 1
ATOM 640 O O . LEU A 1 84 ? -9.292 -9.188 0.065 1.00 87.75 84 LEU A O 1
ATOM 644 N N . ARG A 1 85 ? -8.447 -10.955 -1.044 1.00 88.06 85 ARG A N 1
ATOM 645 C CA . ARG A 1 85 ? -9.510 -11.892 -0.648 1.00 88.06 85 ARG A CA 1
ATOM 646 C C . ARG A 1 85 ? -9.406 -12.262 0.824 1.00 88.06 85 ARG A C 1
ATOM 648 O O . ARG A 1 85 ? -10.423 -12.261 1.501 1.00 88.06 85 ARG A O 1
ATOM 655 N N . GLU A 1 86 ? -8.196 -12.515 1.312 1.00 88.50 86 GLU A N 1
ATOM 656 C CA . GLU A 1 86 ? -7.934 -12.760 2.738 1.00 88.50 86 GLU A CA 1
ATOM 657 C C . GLU A 1 86 ? -8.271 -11.535 3.593 1.00 88.50 86 GLU A C 1
ATOM 659 O O . GLU A 1 86 ? -8.786 -11.648 4.705 1.00 88.50 86 GLU A O 1
ATOM 664 N N . PHE A 1 87 ? -8.024 -10.344 3.048 1.00 90.81 87 PHE A N 1
ATOM 665 C CA . PHE A 1 87 ? -8.331 -9.090 3.717 1.00 90.81 87 PHE A CA 1
ATOM 666 C C . PHE A 1 87 ? -9.827 -8.750 3.726 1.00 90.81 87 PHE A C 1
ATOM 668 O O . PHE A 1 87 ? -10.275 -7.986 4.585 1.00 90.81 87 PHE A O 1
ATOM 675 N N . ALA A 1 88 ? -10.623 -9.306 2.810 1.00 84.31 88 ALA A N 1
ATOM 676 C CA . ALA A 1 88 ? -12.055 -9.042 2.760 1.00 84.31 88 ALA A CA 1
ATOM 677 C C . ALA A 1 88 ? -12.721 -9.381 4.112 1.00 84.31 88 ALA A C 1
ATOM 679 O O . ALA A 1 88 ? -12.344 -10.359 4.763 1.00 84.31 88 ALA A O 1
ATOM 680 N N . PRO A 1 89 ? -13.686 -8.572 4.586 1.00 79.69 89 PRO A N 1
ATOM 681 C CA . PRO A 1 89 ? -14.453 -8.936 5.768 1.00 79.69 89 PRO A CA 1
ATOM 682 C C . PRO A 1 89 ? -15.191 -10.253 5.508 1.00 79.69 89 PRO A C 1
ATOM 684 O O . PRO A 1 89 ? -15.659 -10.502 4.392 1.00 79.69 89 PRO A O 1
ATOM 687 N N . THR A 1 90 ? -15.303 -11.094 6.537 1.00 74.88 90 THR A N 1
ATOM 688 C CA . THR A 1 90 ? -16.148 -12.289 6.500 1.00 74.88 90 THR A CA 1
ATOM 689 C C . THR A 1 90 ? -17.551 -11.849 6.104 1.00 74.88 90 THR A C 1
ATOM 691 O O . THR A 1 90 ? -18.141 -10.990 6.759 1.00 74.88 90 THR A O 1
ATOM 694 N N . ARG A 1 91 ? -18.070 -12.375 4.989 1.00 64.94 91 ARG A N 1
ATOM 695 C CA . ARG A 1 91 ? -19.454 -12.102 4.599 1.00 64.94 91 ARG A CA 1
ATOM 696 C C . ARG A 1 91 ? -20.342 -12.641 5.718 1.00 64.94 91 ARG A C 1
ATOM 698 O O . ARG A 1 91 ? -20.216 -13.816 6.055 1.00 64.94 91 ARG A O 1
ATOM 705 N N . CYS A 1 92 ? -21.187 -11.796 6.306 1.00 55.00 92 CYS A N 1
ATOM 706 C CA . CYS A 1 92 ? -22.280 -12.292 7.134 1.00 55.00 92 CYS A CA 1
ATOM 707 C C . CYS A 1 92 ? -23.140 -13.195 6.239 1.00 55.00 92 CYS A C 1
ATOM 709 O O . CYS A 1 92 ? -23.529 -12.765 5.149 1.00 55.00 92 C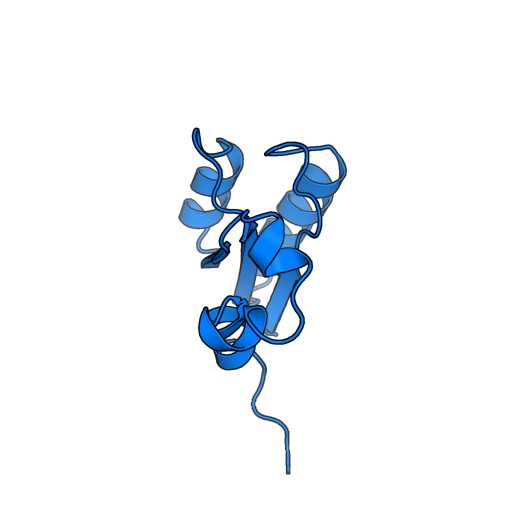YS A O 1
ATOM 711 N N . ALA A 1 93 ? -23.304 -14.450 6.655 1.00 46.62 93 ALA A N 1
ATOM 712 C CA . ALA A 1 93 ? -24.181 -15.423 6.014 1.00 46.62 93 ALA A CA 1
ATOM 713 C C . ALA A 1 93 ? -25.650 -15.075 6.273 1.00 46.62 93 ALA A C 1
A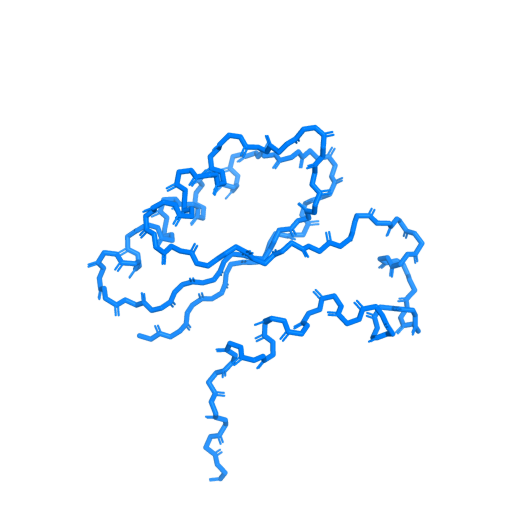TOM 715 O O . ALA A 1 93 ? -25.927 -14.507 7.356 1.00 46.62 93 ALA A O 1
#

Foldseek 3Di:
DQEEAEDPDLPDQDDPVNVVVLVVQLVCVVVVYAAEYEGEDDVVHDPSVVVSVVSVHHYQYAHSDPVCVPDPVNVVVSVRCVVVVVSDPDPDD